Protein AF-A0A818RCD5-F1 (afdb_monomer)

Structure (mmCIF, N/CA/C/O backbone):
data_AF-A0A818RCD5-F1
#
_entry.id   AF-A0A818RCD5-F1
#
loop_
_atom_site.group_PDB
_atom_site.id
_atom_site.type_symbol
_atom_site.label_atom_id
_atom_site.label_alt_id
_atom_site.label_comp_id
_atom_site.label_asym_id
_atom_site.label_entity_id
_atom_site.label_seq_id
_atom_site.pdbx_PDB_ins_code
_atom_site.Cartn_x
_atom_site.Cartn_y
_atom_site.Cartn_z
_atom_site.occupancy
_atom_site.B_iso_or_equiv
_atom_site.auth_seq_id
_atom_site.auth_comp_id
_atom_site.auth_asym_id
_atom_site.auth_atom_id
_atom_site.pdbx_PDB_model_num
ATOM 1 N N . ARG A 1 1 ? -2.415 -3.070 22.959 1.00 71.00 1 ARG A N 1
ATOM 2 C CA . ARG A 1 1 ? -2.841 -2.070 21.952 1.00 71.00 1 ARG A CA 1
ATOM 3 C C . ARG A 1 1 ? -2.084 -2.396 20.677 1.00 71.00 1 ARG A C 1
ATOM 5 O O . ARG A 1 1 ? -0.909 -2.710 20.793 1.00 71.00 1 ARG A O 1
ATOM 12 N N . ILE A 1 2 ? -2.769 -2.456 19.539 1.00 72.50 2 ILE A N 1
ATOM 13 C CA . ILE A 1 2 ? -2.172 -2.780 18.238 1.00 72.50 2 ILE A CA 1
ATOM 14 C C . ILE A 1 2 ? -2.221 -1.496 17.417 1.00 72.50 2 ILE A C 1
ATOM 16 O O . ILE A 1 2 ? -3.290 -0.895 17.328 1.00 72.50 2 ILE A O 1
ATOM 20 N N . ASP A 1 3 ? -1.082 -1.089 16.862 1.00 72.69 3 ASP A N 1
ATOM 21 C CA . ASP A 1 3 ? -0.956 0.076 15.989 1.00 72.69 3 ASP A CA 1
ATOM 22 C C . ASP A 1 3 ? -0.447 -0.403 14.619 1.00 72.69 3 ASP A C 1
ATOM 24 O O . ASP A 1 3 ? 0.484 -1.206 14.539 1.00 72.69 3 ASP A O 1
ATOM 28 N N . ILE A 1 4 ? -1.103 0.040 13.545 1.00 76.62 4 ILE A N 1
ATOM 29 C CA . ILE A 1 4 ? -0.814 -0.377 12.166 1.00 76.62 4 ILE A CA 1
ATOM 30 C C . ILE A 1 4 ? -0.040 0.740 11.466 1.00 76.62 4 ILE A C 1
ATOM 32 O O . ILE A 1 4 ? -0.499 1.882 11.433 1.00 76.62 4 ILE A O 1
ATOM 36 N N . ALA A 1 5 ? 1.103 0.397 10.873 1.00 78.12 5 ALA A N 1
ATOM 37 C CA . ALA A 1 5 ? 1.906 1.284 10.034 1.00 78.12 5 ALA A CA 1
ATOM 38 C C . ALA A 1 5 ? 1.956 0.748 8.591 1.00 78.12 5 ALA A C 1
ATOM 40 O O . ALA A 1 5 ? 1.868 -0.462 8.374 1.00 78.12 5 ALA A O 1
ATOM 41 N N . GLY A 1 6 ? 2.053 1.635 7.599 1.00 78.62 6 GLY A N 1
ATOM 42 C CA . GLY A 1 6 ? 2.065 1.280 6.175 1.00 78.62 6 GLY A CA 1
ATOM 43 C C . GLY A 1 6 ? 0.676 0.985 5.606 1.00 78.62 6 GLY A C 1
ATOM 44 O O . GLY A 1 6 ? 0.260 1.671 4.687 1.00 78.62 6 GLY A O 1
ATOM 45 N N . GLY A 1 7 ? -0.057 0.013 6.159 1.00 77.38 7 GLY A N 1
ATOM 46 C CA . GLY A 1 7 ? -1.479 -0.277 5.883 1.00 77.38 7 GLY A CA 1
ATOM 47 C C . GLY A 1 7 ? -1.893 -0.620 4.441 1.00 77.38 7 GLY A C 1
ATOM 48 O O . GLY A 1 7 ? -3.030 -1.040 4.226 1.00 77.38 7 GLY A O 1
ATOM 49 N N . SER A 1 8 ? -0.996 -0.476 3.472 1.00 81.44 8 SER A N 1
ATOM 50 C CA . SER A 1 8 ? -1.115 -1.003 2.116 1.00 81.44 8 SER A CA 1
ATOM 51 C C . SER A 1 8 ? -1.120 -2.528 2.124 1.00 81.44 8 SER A C 1
ATOM 53 O O . SER A 1 8 ? -0.690 -3.162 3.086 1.00 81.44 8 SER A O 1
ATOM 55 N N . TRP A 1 9 ? -1.590 -3.135 1.033 1.00 82.25 9 TRP A N 1
ATOM 56 C CA . TRP A 1 9 ? -1.700 -4.595 0.963 1.00 82.25 9 TRP A CA 1
ATOM 57 C C . TRP A 1 9 ? -0.352 -5.321 1.125 1.00 82.25 9 TRP A C 1
ATOM 59 O O . TRP A 1 9 ? -0.272 -6.349 1.790 1.00 82.25 9 TRP A O 1
ATOM 69 N N . VAL A 1 10 ? 0.712 -4.758 0.549 1.00 80.12 10 VAL A N 1
ATOM 70 C CA . VAL A 1 10 ? 2.114 -5.146 0.774 1.00 80.12 10 VAL A CA 1
ATOM 71 C C . VAL A 1 10 ? 2.988 -3.885 0.848 1.00 80.12 10 VAL A C 1
ATOM 73 O O . VAL A 1 10 ? 2.510 -2.786 0.561 1.00 80.12 10 VAL A O 1
ATOM 76 N N . SER A 1 11 ? 4.263 -4.019 1.220 1.00 78.31 11 SER A N 1
ATOM 77 C CA . SER A 1 11 ? 5.259 -2.955 1.020 1.00 78.31 11 SER A CA 1
ATOM 78 C C . SER A 1 11 ? 5.759 -3.046 -0.424 1.00 78.31 11 SER A C 1
ATOM 80 O O . SER A 1 11 ? 6.513 -3.963 -0.741 1.00 78.31 11 SER A O 1
ATOM 82 N N . ASN A 1 12 ? 5.277 -2.180 -1.321 1.00 72.69 12 ASN A N 1
ATOM 83 C CA . ASN A 1 12 ? 5.642 -2.234 -2.743 1.00 72.69 12 ASN A CA 1
ATOM 84 C C . ASN A 1 12 ? 7.081 -1.773 -2.983 1.00 72.69 12 ASN A C 1
ATOM 86 O O . ASN A 1 12 ? 7.540 -0.852 -2.316 1.00 72.69 12 ASN A O 1
ATOM 90 N N . ASP A 1 13 ? 7.730 -2.340 -4.003 1.00 68.19 13 ASP A N 1
ATOM 91 C CA . ASP A 1 13 ? 8.989 -1.808 -4.526 1.00 68.19 13 ASP A CA 1
ATOM 92 C C . ASP A 1 13 ? 8.813 -0.383 -5.075 1.00 68.19 13 ASP A C 1
ATOM 94 O O . ASP A 1 13 ? 7.767 -0.055 -5.645 1.00 68.19 13 ASP A O 1
ATOM 98 N N . GLU A 1 14 ? 9.830 0.455 -4.902 1.00 66.75 14 GLU A N 1
ATOM 99 C CA . GLU A 1 14 ? 9.812 1.881 -5.248 1.00 66.75 14 GLU A CA 1
ATOM 100 C C . GLU A 1 14 ? 10.561 2.189 -6.554 1.00 66.75 14 GLU A C 1
ATOM 102 O O . GLU A 1 14 ? 10.472 3.303 -7.069 1.00 66.75 14 GLU A O 1
ATOM 107 N N . ALA A 1 15 ? 11.289 1.209 -7.102 1.00 59.00 15 ALA A N 1
ATOM 108 C CA . ALA A 1 15 ? 12.100 1.377 -8.304 1.00 59.00 15 ALA A CA 1
ATOM 109 C C . ALA A 1 15 ? 11.378 0.956 -9.597 1.00 59.00 15 ALA A C 1
ATOM 111 O O . ALA A 1 15 ? 11.621 1.555 -10.645 1.00 59.00 15 ALA A O 1
ATOM 112 N N . VAL A 1 16 ? 10.515 -0.068 -9.550 1.00 62.06 16 VAL A N 1
ATOM 113 C CA . VAL A 1 16 ? 9.927 -0.679 -10.767 1.00 62.06 16 VAL A CA 1
ATOM 114 C C . VAL A 1 16 ? 8.390 -0.625 -10.806 1.00 62.06 16 VAL A C 1
ATOM 116 O O . VAL A 1 16 ? 7.776 -0.964 -11.820 1.00 62.06 16 VAL A O 1
ATOM 119 N N . SER A 1 17 ? 7.733 -0.178 -9.735 1.00 64.75 17 SER A N 1
ATOM 120 C CA . SER A 1 17 ? 6.265 -0.138 -9.669 1.00 64.75 17 SER A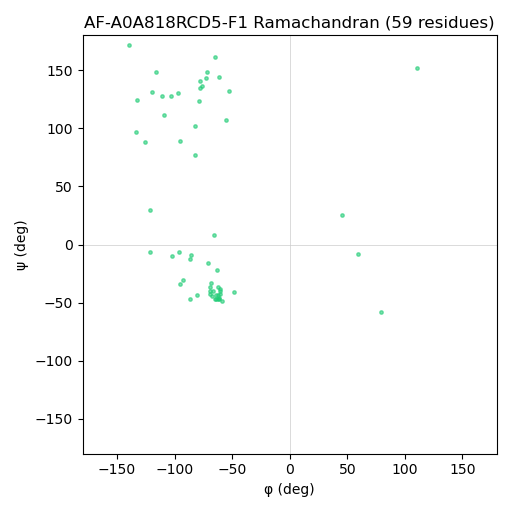 CA 1
ATOM 121 C C . SER A 1 17 ? 5.683 1.050 -10.443 1.00 64.75 17 SER A C 1
ATOM 123 O O . SER A 1 17 ? 6.142 2.179 -10.306 1.00 64.75 17 SER A O 1
ATOM 125 N N . HIS A 1 18 ? 4.637 0.810 -11.240 1.00 77.31 18 HIS A N 1
ATOM 126 C CA . HIS A 1 18 ? 3.893 1.881 -11.910 1.00 77.31 18 HIS A CA 1
ATOM 127 C C . HIS A 1 18 ? 2.963 2.590 -10.912 1.00 77.31 18 HIS A C 1
ATOM 129 O O . HIS A 1 18 ? 2.250 1.914 -10.163 1.00 77.31 18 HIS A O 1
ATOM 135 N N . TYR A 1 19 ? 2.906 3.927 -10.950 1.00 75.50 19 TYR A N 1
ATOM 136 C CA . TYR A 1 19 ? 2.162 4.757 -9.989 1.00 75.50 19 TYR A CA 1
ATOM 137 C C . TYR A 1 19 ? 0.716 4.281 -9.748 1.00 75.50 19 TYR A C 1
ATOM 139 O O . TYR A 1 19 ? 0.232 4.251 -8.618 1.00 75.50 19 TYR A O 1
ATOM 147 N N . SER A 1 20 ? 0.019 3.862 -10.809 1.00 80.88 20 SER A N 1
ATOM 148 C CA . SER A 1 20 ? -1.372 3.408 -10.721 1.00 80.88 20 SER A CA 1
ATOM 149 C C . SER A 1 20 ? -1.511 2.110 -9.923 1.00 80.88 20 SER A C 1
ATOM 151 O O . SER A 1 20 ? -2.417 1.986 -9.107 1.00 80.88 20 SER A O 1
ATOM 153 N N . ALA A 1 21 ? -0.578 1.169 -10.097 1.00 77.75 21 ALA A N 1
ATOM 154 C CA . ALA A 1 21 ? -0.576 -0.092 -9.361 1.00 77.75 21 ALA A CA 1
ATOM 155 C C . ALA A 1 21 ? -0.278 0.127 -7.869 1.00 77.75 21 ALA A C 1
ATOM 157 O O . ALA A 1 21 ? -0.838 -0.566 -7.021 1.00 77.75 21 ALA A O 1
ATOM 158 N N . MET A 1 22 ? 0.551 1.127 -7.544 1.00 79.44 22 MET A N 1
ATOM 159 C CA . MET A 1 22 ? 0.830 1.524 -6.160 1.00 79.44 22 MET A CA 1
ATOM 160 C C . MET A 1 22 ? -0.433 2.070 -5.480 1.00 79.44 22 MET A C 1
ATOM 162 O O . MET A 1 22 ? -0.778 1.632 -4.384 1.00 79.44 22 MET A O 1
ATOM 166 N N . ILE A 1 23 ? -1.173 2.966 -6.145 1.00 82.00 23 ILE A N 1
ATOM 167 C CA . ILE A 1 23 ? -2.428 3.526 -5.612 1.00 82.00 23 ILE A CA 1
ATOM 168 C C . ILE A 1 23 ? -3.470 2.429 -5.375 1.00 82.00 23 ILE A C 1
ATOM 170 O O . ILE A 1 23 ? -4.100 2.398 -4.312 1.00 82.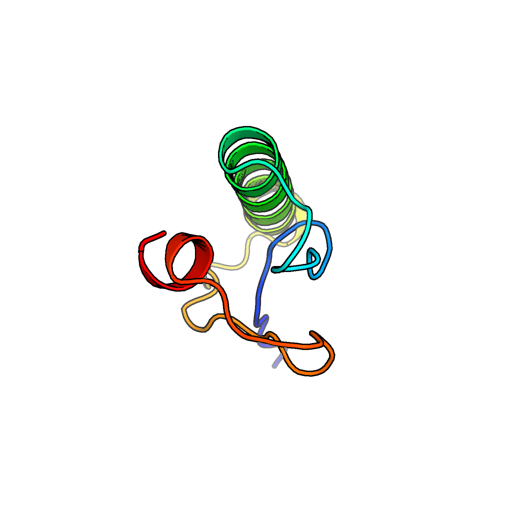00 23 ILE A O 1
ATOM 174 N N . ASP A 1 24 ? -3.644 1.521 -6.336 1.00 83.94 24 ASP A N 1
ATOM 175 C CA . ASP A 1 24 ? -4.631 0.443 -6.240 1.00 83.94 24 ASP A CA 1
ATOM 176 C C . ASP A 1 24 ? -4.322 -0.487 -5.057 1.00 83.94 24 ASP A C 1
ATOM 178 O O . ASP A 1 24 ? -5.202 -0.815 -4.254 1.00 83.94 24 ASP A O 1
ATOM 182 N N . GLN A 1 25 ? -3.048 -0.843 -4.884 1.00 83.06 25 GLN A N 1
ATOM 183 C CA . GLN A 1 25 ? -2.574 -1.671 -3.778 1.00 83.06 25 GLN A CA 1
ATOM 184 C C . GLN A 1 25 ? -2.750 -0.998 -2.406 1.00 83.06 25 GLN A C 1
ATOM 186 O O . GLN A 1 25 ? -3.175 -1.652 -1.445 1.00 83.06 25 GLN A O 1
ATOM 191 N N . CYS A 1 26 ? -2.421 0.292 -2.291 1.00 84.94 26 CYS A N 1
ATOM 192 C CA . CYS A 1 26 ? -2.625 1.066 -1.064 1.00 84.94 26 CYS A CA 1
ATOM 193 C C . CYS A 1 26 ? -4.117 1.141 -0.714 1.00 84.94 26 CYS A C 1
ATOM 195 O O . CYS A 1 26 ? -4.519 0.834 0.408 1.00 84.94 26 CYS A O 1
ATOM 197 N N . THR A 1 27 ? -4.956 1.458 -1.702 1.00 84.81 27 THR A N 1
ATOM 198 C CA . THR A 1 27 ? -6.410 1.580 -1.535 1.00 84.81 27 THR A CA 1
ATOM 199 C C . THR A 1 27 ? -7.040 0.270 -1.067 1.00 84.81 27 THR A C 1
ATOM 201 O O . THR A 1 27 ? -7.888 0.275 -0.170 1.00 84.81 27 THR A O 1
ATOM 204 N N . PHE A 1 28 ? -6.613 -0.859 -1.637 1.00 84.88 28 PHE A N 1
ATOM 205 C CA 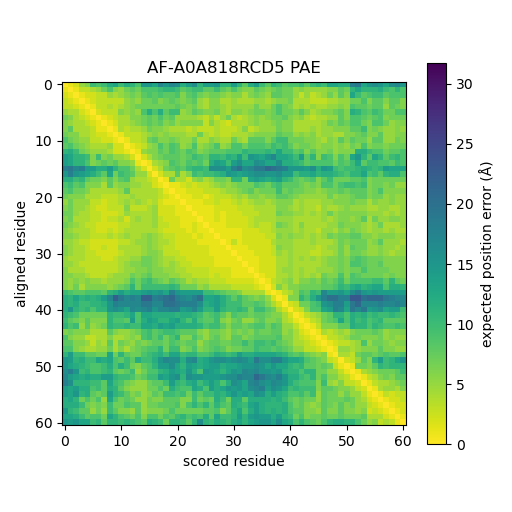. PHE A 1 28 ? -7.107 -2.175 -1.244 1.00 84.88 28 PHE A CA 1
ATOM 206 C C . PHE A 1 28 ? -6.743 -2.522 0.208 1.00 84.88 28 PHE A C 1
ATOM 208 O O . PHE A 1 28 ? -7.620 -2.906 0.985 1.00 84.88 28 PHE A O 1
ATOM 215 N N . GLY A 1 29 ? -5.481 -2.313 0.602 1.00 83.69 29 GLY A N 1
ATOM 216 C CA . GLY A 1 29 ? -5.019 -2.553 1.974 1.00 83.69 29 GLY A CA 1
ATOM 217 C C . GLY A 1 29 ? -5.743 -1.689 3.007 1.00 83.69 29 GLY A C 1
ATOM 218 O O . GLY A 1 29 ? -6.277 -2.204 3.992 1.00 83.69 29 GLY A O 1
ATOM 219 N N . PHE A 1 30 ? -5.869 -0.386 2.738 1.00 84.25 30 PHE A N 1
ATOM 220 C CA . PHE A 1 30 ? -6.577 0.530 3.633 1.00 84.25 30 PHE A CA 1
ATOM 221 C C . PHE A 1 30 ? -8.049 0.170 3.796 1.00 84.25 30 PHE A C 1
ATOM 223 O O . PHE A 1 30 ? -8.599 0.297 4.893 1.00 84.25 30 PHE A O 1
ATOM 230 N N . ARG A 1 31 ? -8.696 -0.304 2.728 1.00 84.06 31 ARG A N 1
ATOM 231 C CA . ARG A 1 31 ? -10.090 -0.735 2.793 1.00 84.06 31 ARG A CA 1
ATOM 232 C C . ARG A 1 31 ? -10.255 -2.013 3.607 1.00 84.06 31 ARG A C 1
ATOM 234 O O . ARG A 1 31 ? -11.137 -2.058 4.456 1.00 84.06 31 ARG A O 1
ATOM 241 N N . PHE A 1 32 ? -9.367 -2.988 3.429 1.00 84.00 32 PHE A N 1
ATOM 242 C CA . PHE A 1 32 ? -9.358 -4.206 4.239 1.00 84.00 32 PHE A CA 1
ATOM 243 C C . PHE A 1 32 ? -9.197 -3.899 5.734 1.00 84.00 32 PHE A C 1
ATOM 245 O O . PHE A 1 32 ? -9.990 -4.355 6.556 1.00 84.00 32 PHE A O 1
ATOM 252 N N . VAL A 1 33 ? -8.219 -3.060 6.092 1.00 80.50 33 VAL A N 1
ATOM 253 C CA . VAL A 1 33 ? -7.984 -2.655 7.488 1.00 80.50 33 VAL A CA 1
ATOM 254 C C . VAL A 1 33 ? -9.203 -1.930 8.070 1.00 80.50 33 VAL A C 1
ATOM 256 O O . VAL A 1 33 ? -9.575 -2.167 9.220 1.00 80.50 33 VAL A O 1
ATOM 259 N N . LYS A 1 34 ? -9.854 -1.071 7.281 1.00 81.44 34 LYS A N 1
ATOM 260 C CA . LYS A 1 34 ? -11.051 -0.340 7.708 1.00 81.44 34 LYS A CA 1
ATOM 261 C C . LYS A 1 34 ? -12.255 -1.260 7.928 1.00 81.44 34 LYS A C 1
ATOM 263 O O . LYS A 1 34 ? -12.956 -1.098 8.927 1.00 81.44 34 LYS A O 1
ATOM 268 N N . ASP A 1 35 ? -12.493 -2.191 7.011 1.00 83.06 35 ASP A N 1
ATOM 269 C CA . ASP A 1 35 ? -13.708 -3.006 6.991 1.00 83.06 35 ASP A CA 1
ATOM 270 C C . ASP A 1 35 ? -13.626 -4.175 7.993 1.00 83.06 35 ASP A C 1
ATOM 272 O O . ASP A 1 35 ? -14.569 -4.390 8.760 1.00 83.06 35 ASP A O 1
ATOM 276 N N . GLU A 1 36 ? -12.481 -4.865 8.067 1.00 82.06 36 GLU A N 1
ATOM 277 C CA . GLU A 1 36 ? -12.301 -6.052 8.920 1.00 82.06 36 GLU A CA 1
ATOM 278 C C . GLU A 1 36 ? -11.871 -5.705 10.342 1.00 82.06 36 GLU A C 1
ATOM 2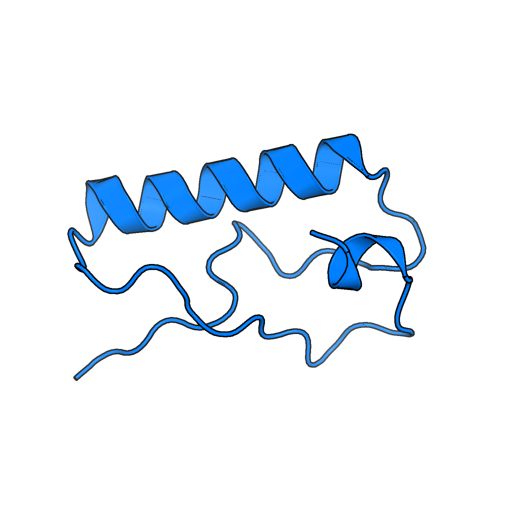80 O O . GLU A 1 36 ? -12.433 -6.200 11.320 1.00 82.06 36 GLU A O 1
ATOM 285 N N . LEU A 1 37 ? -10.873 -4.830 10.484 1.00 74.94 37 LEU A N 1
ATOM 286 C CA . LEU A 1 37 ? -10.315 -4.532 11.800 1.00 74.94 37 LEU A CA 1
ATOM 287 C C . LEU A 1 37 ? -11.096 -3.421 12.518 1.00 74.94 37 LEU A C 1
ATOM 289 O O . LEU A 1 37 ? -10.912 -3.237 13.721 1.00 74.94 37 LEU A O 1
ATOM 293 N N . ARG A 1 38 ? -11.980 -2.696 11.804 1.00 69.38 38 ARG A N 1
ATOM 294 C CA . ARG A 1 38 ? -12.804 -1.569 12.301 1.00 69.38 38 ARG A CA 1
ATOM 295 C C . ARG A 1 38 ? -12.023 -0.569 13.154 1.00 69.38 38 ARG A C 1
ATOM 297 O O . ARG A 1 38 ? -12.588 0.114 14.012 1.00 69.38 38 ARG A O 1
ATOM 304 N N . ILE A 1 39 ? -10.711 -0.491 12.948 1.00 63.94 39 ILE A N 1
ATOM 305 C CA . ILE A 1 39 ? -9.860 0.358 13.760 1.00 63.94 39 ILE A CA 1
ATOM 306 C C . ILE A 1 39 ? -10.049 1.774 13.235 1.00 63.94 39 ILE A C 1
ATOM 308 O O . ILE A 1 39 ? -9.810 2.055 12.064 1.00 63.94 39 ILE A O 1
ATOM 312 N N . CYS A 1 40 ? -10.441 2.693 14.117 1.00 60.44 40 CYS A N 1
ATOM 313 C CA . CYS A 1 40 ? -10.465 4.130 13.824 1.00 60.44 40 CYS A CA 1
ATOM 314 C C . CYS A 1 40 ? -9.061 4.725 13.585 1.00 60.44 40 CYS A C 1
ATOM 316 O O . CYS A 1 40 ? -8.917 5.941 13.498 1.00 60.44 40 CYS A O 1
ATOM 318 N N . SER A 1 41 ? -8.015 3.901 13.500 1.00 60.06 41 SER A N 1
ATOM 319 C CA . SER A 1 41 ? -6.676 4.320 13.117 1.00 60.06 41 SER A CA 1
ATOM 320 C C . SER A 1 41 ? -6.503 4.085 11.621 1.00 60.06 41 SER A C 1
ATOM 322 O O . SER A 1 41 ? -6.045 3.023 11.192 1.00 60.06 41 SER A O 1
ATOM 324 N N . GLN A 1 42 ? -6.857 5.085 10.815 1.00 67.25 42 GLN A N 1
ATOM 325 C CA . GLN A 1 42 ? -6.213 5.188 9.511 1.00 67.25 42 GLN A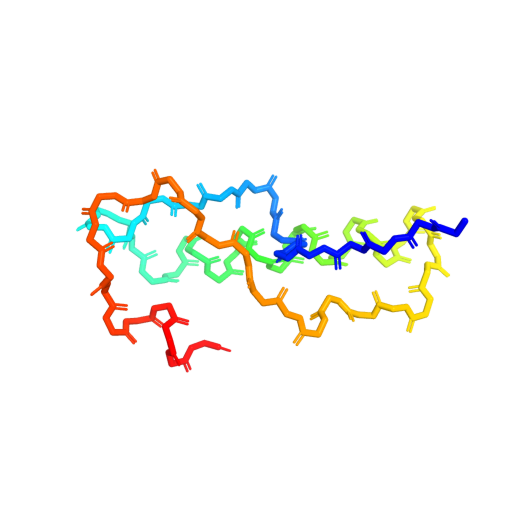 CA 1
ATOM 326 C C . GLN A 1 42 ? -4.692 5.175 9.743 1.00 67.25 42 GLN A C 1
ATOM 328 O O . GLN A 1 42 ? -4.231 5.881 10.647 1.00 67.25 42 GLN A O 1
ATOM 333 N N . PRO A 1 43 ? -3.926 4.355 9.004 1.00 67.12 43 PRO A N 1
ATOM 334 C CA . PRO A 1 43 ? -2.473 4.332 9.113 1.00 67.12 43 PRO A CA 1
ATOM 335 C C . PRO A 1 43 ? -1.941 5.749 8.879 1.00 67.12 43 PRO A C 1
ATOM 337 O O . PRO A 1 43 ? -2.009 6.266 7.770 1.00 67.12 43 PRO A O 1
ATOM 340 N N . ALA A 1 44 ? -1.475 6.408 9.940 1.00 71.81 44 ALA A N 1
ATOM 341 C CA . ALA A 1 44 ? -0.997 7.793 9.880 1.00 71.81 44 ALA A CA 1
ATOM 342 C C . ALA A 1 44 ? 0.481 7.884 9.469 1.00 71.81 44 ALA A C 1
ATOM 344 O O . ALA A 1 44 ? 1.008 8.975 9.266 1.00 71.81 44 ALA A O 1
ATOM 345 N N . VAL A 1 45 ? 1.160 6.737 9.402 1.00 75.94 45 VAL A N 1
ATOM 346 C CA . VAL A 1 45 ? 2.595 6.625 9.156 1.00 75.94 45 VAL A CA 1
ATOM 347 C C . VAL A 1 45 ? 2.818 5.567 8.081 1.00 75.94 45 VAL A C 1
ATOM 349 O O . VAL A 1 45 ? 2.380 4.422 8.233 1.00 75.94 45 VAL A O 1
ATOM 352 N N . ALA A 1 46 ? 3.507 5.949 7.007 1.00 75.94 46 ALA A N 1
ATOM 353 C CA . ALA A 1 46 ? 4.033 5.018 6.016 1.00 75.94 46 ALA A CA 1
ATOM 354 C C . ALA A 1 46 ? 5.231 4.253 6.606 1.00 75.94 46 ALA A C 1
ATOM 356 O O . ALA A 1 46 ? 6.013 4.810 7.375 1.00 75.94 46 ALA A O 1
ATOM 357 N N . TRP A 1 47 ? 5.369 2.970 6.273 1.00 76.25 47 TRP A N 1
ATOM 358 C CA . TRP A 1 47 ? 6.431 2.117 6.810 1.00 76.25 47 TRP A CA 1
ATOM 359 C C . TRP A 1 47 ? 7.090 1.315 5.694 1.00 76.25 47 TRP A C 1
ATOM 361 O O . TRP A 1 47 ? 6.588 0.271 5.285 1.00 76.25 47 TRP A O 1
ATOM 371 N N . GLN A 1 48 ? 8.211 1.833 5.201 1.00 71.94 48 GLN A N 1
ATOM 372 C CA . GLN A 1 48 ? 8.985 1.275 4.095 1.00 71.94 48 GLN A CA 1
ATOM 373 C C . GLN A 1 48 ? 10.432 1.087 4.559 1.00 71.94 48 GLN A C 1
ATOM 375 O O . GLN A 1 48 ? 11.247 1.999 4.483 1.00 71.94 48 GLN A O 1
ATOM 380 N N . LEU A 1 49 ? 10.724 -0.079 5.142 1.00 64.31 49 LEU A N 1
ATOM 381 C CA . LEU A 1 49 ? 12.041 -0.384 5.719 1.00 64.31 49 LEU A CA 1
ATOM 382 C C . LEU A 1 49 ? 12.99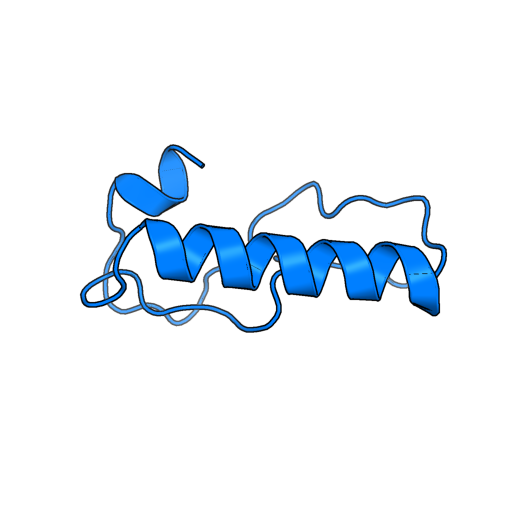5 -1.085 4.748 1.00 64.31 49 LEU A C 1
ATOM 384 O O . LEU A 1 49 ? 14.204 -0.942 4.893 1.00 64.31 49 LEU A O 1
ATOM 388 N N . ASP A 1 50 ? 12.462 -1.874 3.816 1.00 65.38 50 ASP A N 1
ATOM 389 C CA . ASP A 1 50 ? 13.242 -2.873 3.066 1.00 65.38 50 ASP A CA 1
ATOM 390 C C . ASP A 1 50 ? 13.194 -2.643 1.548 1.00 65.38 50 ASP A C 1
ATOM 392 O O . ASP A 1 50 ? 13.222 -3.572 0.745 1.00 65.38 50 ASP A O 1
ATOM 396 N N . LEU A 1 51 ? 13.050 -1.379 1.145 1.00 64.81 51 LEU A N 1
ATOM 397 C CA . LEU A 1 51 ? 13.035 -0.973 -0.257 1.00 64.81 51 LEU A CA 1
ATOM 398 C C . LEU A 1 51 ? 14.423 -0.486 -0.662 1.00 64.81 51 LEU A C 1
ATOM 400 O O . LEU A 1 51 ? 15.042 0.336 0.020 1.00 64.81 51 LEU A O 1
ATOM 404 N N . PHE A 1 52 ? 14.931 -0.991 -1.784 1.00 60.34 52 PHE A N 1
ATOM 405 C CA . PHE A 1 52 ? 16.238 -0.597 -2.300 1.00 60.34 52 PHE A CA 1
ATOM 406 C C . PHE A 1 52 ? 16.135 0.712 -3.097 1.00 60.34 52 PHE A C 1
ATOM 408 O O . PHE A 1 52 ? 16.180 0.717 -4.325 1.00 60.34 52 PHE A O 1
ATOM 415 N N . GLY A 1 53 ? 16.039 1.832 -2.374 1.00 62.19 53 GLY A N 1
ATOM 416 C CA . GLY A 1 53 ? 15.959 3.190 -2.925 1.00 62.19 53 GLY A CA 1
ATOM 417 C C . GLY A 1 53 ? 14.587 3.835 -2.720 1.00 62.19 53 GLY A C 1
ATOM 418 O O . GLY A 1 53 ? 13.591 3.130 -2.651 1.00 62.19 53 GLY A O 1
ATOM 419 N N . HIS A 1 54 ? 14.563 5.174 -2.628 1.00 69.00 54 HIS A N 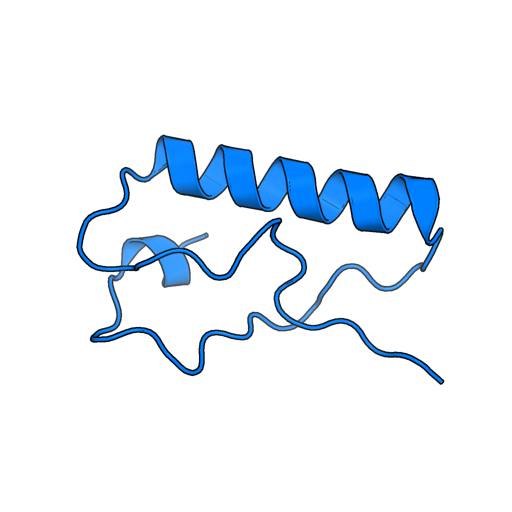1
ATOM 420 C CA . HIS A 1 54 ? 13.332 5.956 -2.469 1.00 69.00 54 HIS A CA 1
ATOM 421 C C . HIS A 1 54 ? 13.008 6.752 -3.754 1.00 69.00 54 HIS A C 1
ATOM 423 O O . HIS A 1 54 ? 13.725 7.688 -4.118 1.00 69.00 54 HIS A O 1
ATOM 429 N N . GLY A 1 55 ? 11.945 6.378 -4.458 1.00 68.00 55 GLY A N 1
ATOM 430 C CA . GLY A 1 55 ? 11.284 7.102 -5.534 1.00 68.00 55 GLY A CA 1
ATOM 431 C C . GLY A 1 55 ? 10.366 8.239 -5.051 1.00 68.00 55 GLY A C 1
ATOM 432 O O . GLY A 1 55 ? 9.596 8.158 -4.101 1.00 68.00 55 GLY A O 1
ATOM 433 N N . ARG A 1 56 ? 10.384 9.362 -5.772 1.00 70.56 56 ARG A N 1
ATOM 434 C CA . ARG A 1 56 ? 9.564 10.539 -5.417 1.00 70.56 56 ARG A CA 1
ATOM 435 C C . ARG A 1 56 ? 8.057 10.289 -5.463 1.00 70.56 56 ARG A C 1
ATOM 437 O O . ARG A 1 56 ? 7.312 11.051 -4.848 1.00 70.56 56 ARG A O 1
ATOM 444 N N . GLU A 1 57 ? 7.620 9.282 -6.208 1.00 69.44 57 GLU A N 1
ATOM 445 C CA . GLU A 1 57 ? 6.202 9.017 -6.431 1.00 69.44 57 GLU A CA 1
ATOM 446 C C . GLU A 1 57 ? 5.507 8.526 -5.160 1.00 69.44 57 GLU A C 1
ATOM 448 O O . GLU A 1 57 ? 4.428 9.026 -4.865 1.00 69.44 57 GLU A O 1
ATOM 453 N N . ILE A 1 58 ? 6.139 7.670 -4.340 1.00 67.31 58 ILE A N 1
ATOM 454 C CA . ILE A 1 58 ? 5.524 7.237 -3.072 1.00 67.31 58 ILE A CA 1
ATOM 455 C C . ILE A 1 58 ? 5.448 8.377 -2.052 1.00 67.31 58 ILE A C 1
ATOM 457 O O . ILE A 1 58 ? 4.464 8.497 -1.340 1.00 67.31 58 ILE A O 1
ATOM 461 N N . ASN A 1 59 ? 6.459 9.249 -2.011 1.00 64.62 59 ASN A N 1
ATOM 462 C CA . ASN A 1 59 ? 6.491 10.376 -1.077 1.00 64.62 59 ASN A CA 1
ATOM 463 C C . ASN A 1 59 ? 5.478 11.472 -1.430 1.00 64.62 59 ASN A C 1
ATOM 465 O O . ASN A 1 59 ? 5.244 12.370 -0.624 1.00 64.62 59 ASN A O 1
ATOM 469 N N . SER A 1 60 ? 4.942 11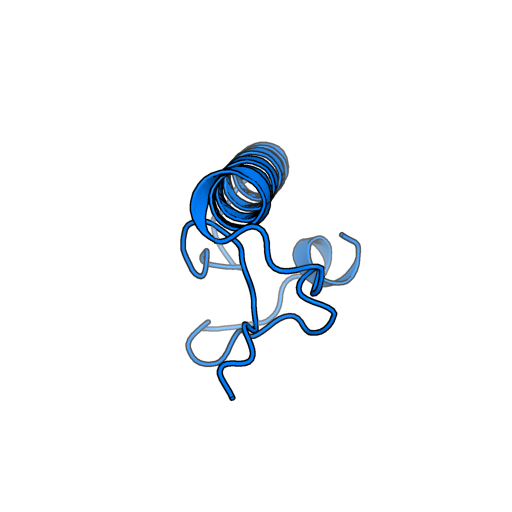.447 -2.653 1.00 70.19 60 SER A N 1
ATOM 470 C CA . SER A 1 60 ? 3.945 12.412 -3.123 1.00 70.19 60 SER A CA 1
ATOM 471 C C . SER A 1 60 ? 2.505 11.895 -2.987 1.00 70.19 60 SER A C 1
ATOM 473 O O . SER A 1 60 ? 1.582 12.661 -3.270 1.00 70.19 60 SER A O 1
ATOM 475 N N . LEU A 1 61 ? 2.327 10.623 -2.604 1.00 61.59 61 LEU A N 1
ATOM 476 C CA . LEU A 1 61 ? 1.042 9.955 -2.360 1.00 61.59 61 LEU A CA 1
ATOM 477 C C . LEU A 1 61 ? 0.596 10.124 -0.903 1.00 61.59 61 LEU A C 1
ATOM 479 O O . LEU A 1 61 ? -0.633 10.255 -0.705 1.00 61.59 61 LEU A O 1
#

Mean predicted aligned error: 7.2 Å

pLDDT: mean 73.65, std 7.81, range [59.0, 84.94]

Sequence (61 aa):
RIDIAGGSWVSNDEAVSHYSAMIDQCTFGFRFVKDELRICSQPAVAWQLDLFGHGREINSL

Foldseek 3Di:
DDADAQQFQDQDAAPPDDLVVRVVRNVVSQVCCCPPVVDPDDRPHHDRDPHPDHHPSVVVD

Solvent-accessible surface area (backbone atoms only — not comparable to full-atom values): 3956 Å² total; per-residue (Å²): 139,88,85,68,60,41,43,31,66,63,83,74,64,50,82,82,62,54,72,68,60,54,52,53,39,36,53,51,18,45,47,50,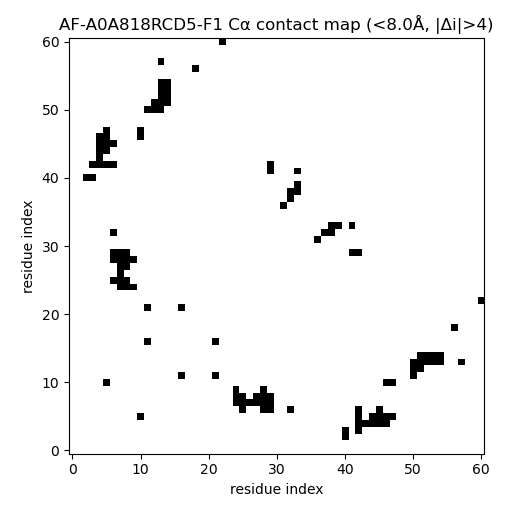47,45,71,74,66,62,50,92,67,71,54,87,42,83,59,81,87,87,51,93,59,90,42,71,67,70,80,73,107

Secondary structure (DSSP, 8-state):
-----S-SSS---SSS--HHHHHHHHHHHHHHHHHHS--S----S----S-SS--HHHHT-

Radius of gyration: 11.87 Å; Cα contacts (8 Å, |Δi|>4): 61; chains: 1; bounding box: 30×18×34 Å

Nearest PDB structures (foldseek):
  1o7d-assembly1_A  TM=9.447E-01  e=5.142E-04  Bos taurus
  7ufs-assembly1_D  TM=9.274E-01  e=2.879E-02  Bifidobacterium longum
  1z7a-assembly1_C  TM=6.856E-01  e=1.732E+00  Pseudomonas aeruginosa PAO1